Protein AF-A0AAN8XNT0-F1 (afdb_monomer)

Foldseek 3Di:
DDWDADPQQWIWDWDDDPDDDDPPDDDIDTDTADDDPDPDSKHWDDWDAEDPPRWIKTAIPQQWIWTAPDCDPVRNSGDDIDTDPPDGHPDDDHD

InterPro domains:
  IPR006624 Beta-propeller repeat TECPR [PF06462] (55-83)

Organism: Halocaridina rubra (NCBI:txid373956)

Radius of gyration: 14.1 Å; Cα contacts (8 Å, |Δi|>4): 173; chains: 1; bounding box: 31×31×39 Å

pLDDT: mean 89.93, std 7.4, range [64.0, 96.88]

Sequence (95 aa):
VVWGVDTRGGVYMRQGPLSPPSPESLPPAWIQVDPVPLKGNAVFTKVYVGMKIHMVWAVDSNRRVYVREAIFPEIPIGLSWVPVAGLSALQLSIR

Mean predicted aligned error: 4.41 Å

Structure (mmCIF, N/CA/C/O backbone):
data_AF-A0AAN8XNT0-F1
#
_entry.id   AF-A0AAN8XNT0-F1
#
loop_
_atom_site.group_PDB
_atom_site.id
_atom_site.type_symbol
_atom_site.label_atom_id
_atom_site.label_alt_id
_atom_site.label_comp_id
_atom_site.label_asym_id
_atom_site.label_entity_id
_atom_site.label_seq_id
_atom_site.pdbx_PDB_ins_code
_atom_site.Cartn_x
_atom_site.Cartn_y
_atom_site.Cartn_z
_atom_site.occupancy
_atom_site.B_iso_or_equiv
_atom_site.auth_seq_id
_atom_site.auth_comp_id
_atom_site.auth_asym_id
_atom_site.auth_atom_id
_atom_site.pdbx_PDB_model_num
ATOM 1 N N . VAL A 1 1 ? 5.426 0.279 -11.147 1.00 84.75 1 VAL A N 1
ATOM 2 C CA . VAL A 1 1 ? 5.581 -0.627 -9.980 1.00 84.75 1 VAL A CA 1
ATOM 3 C C . VAL A 1 1 ? 4.253 -1.305 -9.704 1.00 84.75 1 VAL A C 1
ATOM 5 O O . VAL A 1 1 ? 3.230 -0.742 -10.074 1.00 84.75 1 VAL A O 1
ATOM 8 N N . VAL A 1 2 ? 4.258 -2.494 -9.106 1.00 92.00 2 VAL A N 1
ATOM 9 C CA . VAL A 1 2 ? 3.027 -3.214 -8.748 1.00 92.00 2 VAL A CA 1
ATOM 10 C C . VAL A 1 2 ? 3.069 -3.520 -7.261 1.00 92.00 2 VAL A C 1
ATOM 12 O O . VAL A 1 2 ? 4.107 -3.929 -6.745 1.00 92.00 2 VAL A O 1
ATOM 15 N N . TRP A 1 3 ? 1.941 -3.295 -6.599 1.00 95.06 3 TRP A N 1
ATOM 16 C CA . TRP A 1 3 ? 1.748 -3.546 -5.179 1.00 95.06 3 TRP A CA 1
ATOM 17 C C . TRP A 1 3 ? 0.467 -4.345 -4.984 1.00 95.06 3 TRP A C 1
ATOM 19 O O . TRP A 1 3 ? -0.463 -4.232 -5.783 1.00 95.06 3 TRP A O 1
ATOM 29 N N . GLY A 1 4 ? 0.426 -5.145 -3.929 1.00 96.00 4 GLY A N 1
ATOM 30 C CA . GLY A 1 4 ? -0.724 -5.969 -3.584 1.00 96.00 4 GLY A CA 1
ATOM 31 C C . GLY A 1 4 ? -0.870 -6.101 -2.079 1.00 96.00 4 GLY A C 1
ATOM 32 O O . GLY A 1 4 ? 0.085 -5.888 -1.335 1.00 96.00 4 GLY A O 1
ATOM 33 N N . VAL A 1 5 ? -2.076 -6.442 -1.640 1.00 96.44 5 VAL A N 1
ATOM 34 C CA . VAL A 1 5 ? -2.375 -6.780 -0.249 1.00 96.44 5 VAL A CA 1
ATOM 35 C C . VAL A 1 5 ? -3.070 -8.138 -0.219 1.00 96.44 5 VAL A C 1
ATOM 37 O O . VAL A 1 5 ? -3.942 -8.393 -1.051 1.00 96.44 5 VAL A O 1
ATOM 40 N N . ASP A 1 6 ? -2.643 -9.025 0.678 1.00 96.25 6 ASP A N 1
ATOM 41 C CA . ASP A 1 6 ? -3.245 -10.349 0.850 1.00 96.25 6 ASP A CA 1
ATOM 42 C C . ASP A 1 6 ? -4.466 -10.310 1.791 1.00 96.25 6 ASP A C 1
ATOM 44 O O . ASP A 1 6 ? -4.815 -9.283 2.376 1.00 96.25 6 ASP A O 1
ATOM 48 N N . THR A 1 7 ? -5.128 -11.454 1.971 1.00 94.44 7 THR A N 1
ATOM 49 C CA . THR A 1 7 ? -6.324 -11.572 2.824 1.00 94.44 7 THR A CA 1
ATOM 50 C C . THR A 1 7 ? -6.044 -11.422 4.321 1.00 94.44 7 THR A C 1
ATOM 52 O O . THR A 1 7 ? -6.984 -11.319 5.105 1.00 94.44 7 THR A O 1
ATOM 55 N N . ARG A 1 8 ? -4.773 -11.428 4.738 1.00 93.88 8 ARG A N 1
ATOM 56 C CA . ARG A 1 8 ? -4.334 -11.209 6.124 1.00 93.88 8 ARG A CA 1
ATOM 57 C C . ARG A 1 8 ? -3.822 -9.781 6.343 1.00 93.88 8 ARG A C 1
ATOM 59 O O . ARG A 1 8 ? -3.405 -9.452 7.450 1.00 93.88 8 ARG A O 1
ATOM 66 N N . GLY A 1 9 ? -3.863 -8.935 5.313 1.00 94.75 9 GLY A N 1
ATOM 67 C CA . GLY A 1 9 ? -3.379 -7.558 5.339 1.00 94.75 9 GLY A CA 1
ATOM 68 C C . GLY A 1 9 ? -1.874 -7.400 5.162 1.00 94.75 9 GLY A C 1
ATOM 69 O O . GLY A 1 9 ? -1.358 -6.303 5.376 1.00 94.75 9 GLY A O 1
ATOM 70 N N . GLY A 1 10 ? -1.165 -8.459 4.767 1.00 95.81 10 GLY A N 1
ATOM 71 C CA . GLY A 1 10 ? 0.225 -8.368 4.341 1.00 95.81 10 GLY A CA 1
ATOM 72 C C . GLY A 1 10 ? 0.315 -7.581 3.038 1.00 95.81 10 GLY A C 1
ATOM 73 O O . GLY A 1 10 ? -0.384 -7.900 2.078 1.00 95.81 10 GLY A O 1
ATOM 74 N N . VAL A 1 11 ? 1.156 -6.545 3.000 1.00 96.88 11 VAL A N 1
ATOM 75 C CA . VAL A 1 11 ? 1.389 -5.742 1.791 1.00 96.88 1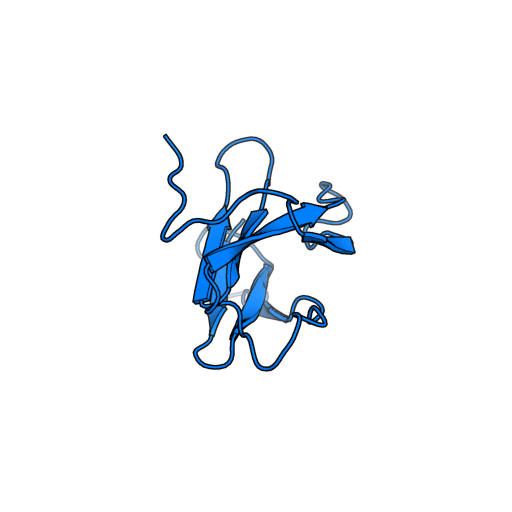1 VAL A CA 1
ATOM 76 C C . VAL A 1 11 ? 2.677 -6.197 1.120 1.00 96.88 11 VAL A C 1
ATOM 78 O O . VAL A 1 11 ? 3.672 -6.465 1.789 1.00 96.88 11 VAL A O 1
ATOM 81 N N . TYR A 1 12 ? 2.656 -6.274 -0.206 1.00 96.50 12 TYR A N 1
ATOM 82 C CA . TYR A 1 12 ? 3.754 -6.784 -1.014 1.00 96.50 12 TYR A CA 1
ATOM 83 C C . TYR A 1 12 ? 4.054 -5.849 -2.182 1.00 96.50 12 TYR A C 1
ATOM 85 O O . TYR A 1 12 ? 3.137 -5.331 -2.825 1.00 96.50 12 TYR A O 1
ATOM 93 N N . MET A 1 13 ? 5.337 -5.690 -2.500 1.00 95.12 13 MET A N 1
ATOM 94 C CA . MET A 1 13 ? 5.805 -5.038 -3.721 1.00 95.12 13 MET A CA 1
ATOM 95 C C . MET A 1 13 ? 6.314 -6.102 -4.693 1.00 95.12 13 MET A C 1
ATOM 97 O O . MET A 1 13 ? 7.141 -6.939 -4.333 1.00 95.12 13 MET A O 1
ATOM 101 N N . ARG A 1 14 ? 5.867 -6.057 -5.949 1.00 93.38 14 ARG A N 1
ATOM 102 C CA . ARG A 1 14 ? 6.427 -6.906 -7.006 1.00 93.38 14 ARG A CA 1
ATOM 103 C C . ARG A 1 14 ? 7.727 -6.297 -7.526 1.00 93.38 14 ARG A C 1
ATOM 105 O O . ARG A 1 14 ? 7.716 -5.202 -8.093 1.00 93.38 14 ARG A O 1
ATOM 112 N N . GLN A 1 15 ? 8.820 -7.034 -7.392 1.00 89.75 15 GLN A N 1
ATOM 113 C CA . GLN A 1 15 ? 10.123 -6.716 -7.960 1.00 89.75 15 GLN A CA 1
ATOM 114 C C . GLN A 1 15 ? 10.318 -7.419 -9.304 1.00 89.75 15 GLN A C 1
ATOM 116 O O . GLN A 1 15 ? 9.898 -8.561 -9.494 1.00 89.75 15 GLN A O 1
ATOM 121 N N . GLY A 1 16 ? 10.975 -6.725 -10.232 1.00 85.50 16 GLY A N 1
ATOM 122 C CA . GLY A 1 16 ? 11.266 -7.217 -11.575 1.00 85.50 16 GLY A CA 1
ATOM 123 C C . GLY A 1 16 ? 10.515 -6.453 -12.671 1.00 85.50 16 GLY A C 1
ATOM 124 O O . GLY A 1 16 ? 9.712 -5.558 -12.381 1.00 85.50 16 GLY A O 1
ATOM 125 N N . PRO A 1 17 ? 10.780 -6.787 -13.945 1.00 81.75 17 PRO A N 1
ATOM 126 C CA . PRO A 1 17 ? 10.221 -6.076 -15.088 1.00 81.75 17 PRO A CA 1
ATOM 127 C C . PRO A 1 17 ? 8.688 -6.158 -15.130 1.00 81.75 17 PRO A C 1
ATOM 129 O O . PRO A 1 17 ? 8.069 -7.130 -14.684 1.00 81.75 17 PRO A O 1
ATOM 132 N N . LEU A 1 18 ? 8.057 -5.099 -15.645 1.00 80.62 18 LEU A N 1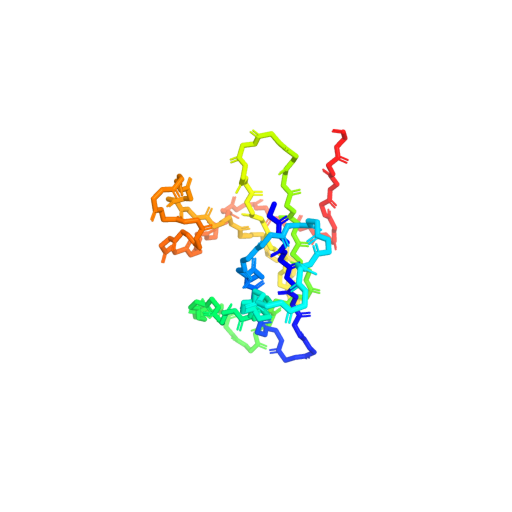
ATOM 133 C CA . LEU A 1 18 ? 6.611 -5.076 -15.909 1.00 80.62 18 LEU A CA 1
ATOM 134 C C . LEU A 1 18 ? 6.262 -5.792 -17.218 1.00 80.62 18 LEU A C 1
ATOM 136 O O . LEU A 1 18 ? 5.169 -6.337 -17.340 1.00 80.62 18 LEU A O 1
ATOM 140 N N . SER A 1 19 ? 7.199 -5.811 -18.163 1.00 80.69 19 SER A N 1
ATOM 141 C CA . SER A 1 19 ? 7.105 -6.601 -19.387 1.00 80.69 19 SER A CA 1
ATOM 142 C C . SER A 1 19 ? 7.293 -8.093 -19.091 1.00 80.69 19 SER A C 1
ATOM 144 O O . SER A 1 19 ? 7.936 -8.433 -18.090 1.00 80.69 19 SER A O 1
ATOM 146 N N . PRO A 1 20 ? 6.774 -8.985 -19.955 1.00 80.19 20 PRO A N 1
ATOM 147 C CA . PRO A 1 20 ? 7.044 -10.411 -19.851 1.00 80.19 20 PRO A CA 1
ATOM 148 C C . PRO A 1 20 ? 8.558 -10.671 -19.770 1.00 80.19 20 PRO A C 1
ATOM 150 O O . PRO A 1 20 ? 9.298 -10.138 -20.603 1.00 80.19 20 PRO A O 1
ATOM 153 N N . PRO A 1 21 ? 9.027 -11.432 -18.765 1.00 77.94 21 PRO A N 1
ATOM 154 C CA . PRO A 1 21 ? 10.430 -11.814 -18.678 1.00 77.94 21 PRO A CA 1
ATOM 155 C C . PRO A 1 21 ? 10.826 -12.636 -19.911 1.00 77.94 21 PRO A C 1
ATOM 157 O O . PRO A 1 21 ? 10.023 -13.420 -20.421 1.00 77.94 21 PRO A O 1
ATOM 160 N N . SER A 1 22 ? 12.066 -12.482 -20.384 1.00 82.50 22 SER A N 1
ATOM 161 C CA . SER A 1 22 ? 12.625 -13.460 -21.320 1.00 82.50 22 SER A CA 1
ATOM 162 C C . SER A 1 22 ? 12.736 -14.820 -20.613 1.00 82.50 22 SER A C 1
ATOM 164 O O . SER A 1 22 ? 12.872 -14.844 -19.384 1.00 82.50 22 SER A O 1
ATOM 166 N N . PRO A 1 23 ? 12.724 -15.948 -21.346 1.00 80.81 23 PRO A N 1
ATOM 167 C CA . PRO A 1 23 ? 12.814 -17.282 -20.744 1.00 80.81 23 PRO A CA 1
ATOM 168 C C . PRO A 1 23 ? 14.044 -17.493 -19.846 1.00 80.81 23 PRO A C 1
ATOM 170 O O . P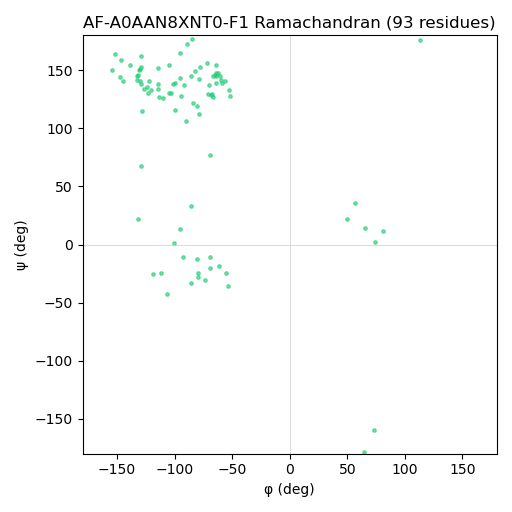RO A 1 23 ? 14.015 -18.329 -18.952 1.00 80.81 23 PRO A O 1
ATOM 173 N N . GLU A 1 24 ? 15.112 -16.727 -20.078 1.00 83.88 24 GLU A N 1
ATOM 174 C CA . GLU A 1 24 ? 16.384 -16.811 -19.351 1.00 83.88 24 GLU A CA 1
ATOM 175 C C . GLU A 1 24 ? 16.470 -15.852 -18.153 1.00 83.88 24 GLU A C 1
ATOM 177 O O . GLU A 1 24 ? 17.401 -15.931 -17.353 1.00 83.88 24 GLU A O 1
ATOM 182 N N . SER A 1 25 ? 15.526 -14.917 -18.026 1.00 82.56 25 SER A N 1
ATOM 183 C CA . SER A 1 25 ? 15.535 -13.948 -16.932 1.00 82.56 25 SER A CA 1
ATOM 184 C C . SER A 1 25 ? 14.927 -14.526 -15.656 1.00 82.56 25 SER A C 1
ATOM 186 O O . SER A 1 25 ? 14.020 -15.359 -15.689 1.00 82.56 25 SER A O 1
ATOM 188 N N . LEU A 1 26 ? 15.421 -14.058 -14.507 1.00 81.44 26 LEU A N 1
ATOM 189 C CA . LEU A 1 26 ? 14.855 -14.436 -13.217 1.00 81.44 26 LEU A CA 1
ATOM 190 C C . LEU A 1 26 ? 13.373 -14.037 -13.145 1.00 81.44 26 LEU A C 1
ATOM 192 O O . LEU A 1 26 ? 13.009 -12.934 -13.574 1.00 81.44 26 LEU A O 1
ATOM 196 N N . PRO A 1 27 ? 12.510 -14.901 -12.581 1.00 81.31 27 PRO A N 1
ATOM 197 C CA . PRO A 1 27 ? 11.102 -14.586 -12.455 1.00 81.31 27 PRO A CA 1
ATOM 198 C C . PRO A 1 27 ? 10.904 -13.384 -11.517 1.00 81.31 27 PRO A C 1
ATOM 200 O O . PRO A 1 27 ? 11.648 -13.217 -10.546 1.00 81.31 27 PRO A O 1
ATOM 203 N N . PRO A 1 28 ? 9.879 -12.553 -11.762 1.00 87.94 28 PRO A N 1
ATOM 204 C CA . PRO A 1 28 ? 9.477 -11.512 -10.827 1.00 87.94 28 PRO A CA 1
ATOM 205 C C . PRO A 1 28 ? 9.149 -12.099 -9.450 1.00 87.94 28 PRO A C 1
ATOM 207 O O . PRO A 1 28 ? 8.500 -13.141 -9.356 1.00 87.94 28 PRO A O 1
ATOM 210 N N . ALA A 1 29 ? 9.534 -11.395 -8.389 1.00 90.75 29 ALA A N 1
ATOM 211 C CA . ALA A 1 29 ? 9.291 -11.808 -7.009 1.00 90.75 29 ALA A CA 1
ATOM 212 C C . ALA A 1 29 ? 8.336 -10.841 -6.302 1.00 90.75 29 ALA A C 1
ATOM 214 O O . ALA A 1 29 ? 8.285 -9.654 -6.625 1.00 90.75 29 ALA A O 1
ATOM 215 N N . TRP A 1 30 ? 7.596 -11.338 -5.313 1.00 94.25 30 TRP A N 1
ATOM 216 C CA . TRP A 1 30 ? 6.833 -10.505 -4.386 1.00 94.25 30 TRP A CA 1
ATOM 217 C C . TRP A 1 30 ? 7.616 -10.369 -3.086 1.00 94.25 30 TRP A C 1
ATOM 219 O O . TRP A 1 30 ? 7.843 -11.358 -2.394 1.00 94.25 30 TRP A O 1
ATOM 229 N N . ILE A 1 31 ? 8.029 -9.146 -2.762 1.00 94.25 31 ILE A N 1
ATOM 230 C CA . ILE A 1 31 ? 8.708 -8.838 -1.505 1.00 94.25 31 ILE A CA 1
ATOM 231 C C . ILE A 1 31 ? 7.668 -8.360 -0.505 1.00 94.25 31 ILE A C 1
ATOM 233 O O . ILE A 1 31 ? 6.900 -7.441 -0.801 1.00 94.25 31 ILE A O 1
ATOM 237 N N . GLN A 1 32 ? 7.652 -8.973 0.675 1.00 95.00 32 GLN A N 1
ATOM 238 C CA . GLN A 1 32 ? 6.822 -8.510 1.777 1.00 95.00 32 GLN A CA 1
ATOM 239 C C . GLN A 1 32 ? 7.337 -7.165 2.286 1.00 95.00 32 GLN A C 1
ATOM 241 O O . GLN A 1 32 ? 8.519 -7.005 2.575 1.00 95.00 32 GLN A O 1
ATOM 246 N N . VAL A 1 33 ? 6.431 -6.203 2.381 1.00 95.62 33 VAL A N 1
ATOM 247 C CA . VAL A 1 33 ? 6.696 -4.875 2.926 1.00 95.62 33 VAL A CA 1
ATOM 248 C C . VAL A 1 33 ? 6.532 -4.948 4.435 1.00 95.62 33 VAL A C 1
ATOM 250 O O . VAL A 1 33 ? 5.659 -5.670 4.929 1.00 95.62 33 VAL A O 1
ATOM 253 N N . ASP A 1 34 ? 7.350 -4.189 5.160 1.00 87.19 34 ASP A N 1
ATOM 254 C CA . ASP A 1 34 ? 7.343 -4.214 6.619 1.00 87.19 34 ASP A CA 1
ATOM 255 C C . ASP A 1 34 ? 5.931 -3.995 7.179 1.00 87.19 34 ASP A C 1
ATOM 257 O O . ASP A 1 34 ? 5.219 -3.074 6.739 1.00 87.19 34 ASP A O 1
ATOM 261 N N . PRO A 1 35 ? 5.507 -4.832 8.142 1.00 78.19 35 PRO A N 1
ATOM 262 C CA . PRO A 1 35 ? 4.210 -4.685 8.768 1.00 78.19 35 PRO A CA 1
ATOM 263 C C . PRO A 1 35 ? 4.165 -3.394 9.582 1.00 78.19 35 PRO A C 1
ATOM 265 O O . PRO A 1 35 ? 5.132 -2.990 10.226 1.00 78.19 35 PRO A O 1
ATOM 268 N N . VAL A 1 36 ? 2.998 -2.762 9.591 1.00 76.44 36 VAL A N 1
ATOM 269 C CA . VAL A 1 36 ? 2.726 -1.622 10.468 1.00 76.44 36 VAL A CA 1
ATOM 270 C C . VAL A 1 36 ? 2.118 -2.151 11.751 1.00 76.44 36 VAL A C 1
ATOM 272 O O . VAL A 1 36 ? 1.197 -2.969 11.674 1.00 76.44 36 VAL A O 1
ATOM 275 N N . PRO A 1 37 ? 2.520 -1.643 12.924 1.00 72.75 37 PRO A N 1
ATOM 276 C CA . PRO A 1 37 ? 1.721 -1.791 14.128 1.00 72.75 37 PRO A CA 1
ATOM 277 C C . PRO A 1 37 ? 0.454 -0.931 13.985 1.00 72.75 37 PRO A C 1
ATOM 279 O O . PRO A 1 37 ? 0.359 0.188 14.493 1.00 72.75 37 PRO A O 1
ATOM 282 N N . LEU A 1 38 ? -0.520 -1.419 13.212 1.00 83.81 38 LEU A N 1
ATOM 283 C CA . LEU A 1 38 ? -1.834 -0.796 13.090 1.00 83.81 38 LEU A CA 1
ATOM 284 C C . LEU A 1 38 ? -2.478 -0.752 14.484 1.00 83.81 38 LEU A C 1
ATOM 286 O O . LEU A 1 38 ? -2.326 -1.685 15.267 1.00 83.81 38 LEU A O 1
ATOM 290 N N . LYS A 1 39 ? -3.192 0.330 14.842 1.00 82.69 39 LYS A N 1
ATOM 291 C CA . LYS A 1 39 ? -3.771 0.390 16.199 1.00 82.69 39 LYS A CA 1
ATOM 292 C C . LYS A 1 39 ? -4.931 -0.603 16.318 1.00 82.69 39 LYS A C 1
ATOM 294 O O . LYS A 1 39 ? -5.863 -0.530 15.510 1.00 82.69 39 LYS A O 1
ATOM 299 N N . GLY A 1 40 ? -4.916 -1.435 17.357 1.00 86.31 40 GLY A N 1
ATOM 300 C CA . GLY A 1 40 ? -5.884 -2.520 17.556 1.00 86.31 40 GLY A CA 1
ATOM 301 C C . GLY A 1 40 ? -5.646 -3.693 16.598 1.00 86.31 40 GLY A C 1
ATOM 302 O O . GLY A 1 40 ? -4.578 -3.806 16.012 1.00 86.31 40 GLY A O 1
ATOM 303 N N . ASN A 1 41 ? -6.659 -4.535 16.385 1.00 88.75 41 ASN A N 1
ATOM 304 C CA . ASN A 1 41 ? -6.564 -5.718 15.510 1.00 88.75 41 ASN A CA 1
ATOM 305 C C . ASN A 1 41 ? -6.835 -5.393 14.029 1.00 88.75 41 ASN A C 1
ATOM 307 O O . ASN A 1 41 ? -7.456 -6.180 13.316 1.00 88.75 41 ASN A O 1
ATOM 311 N N . ALA A 1 42 ? -6.461 -4.195 13.578 1.00 94.00 42 ALA A N 1
ATOM 312 C CA . ALA A 1 42 ? -6.724 -3.778 12.207 1.00 94.00 42 ALA A CA 1
ATOM 313 C C . ALA A 1 42 ? -5.738 -4.414 11.229 1.00 94.00 42 ALA A C 1
ATOM 315 O O . ALA A 1 42 ? -4.590 -4.678 11.577 1.00 94.00 42 ALA A O 1
ATOM 316 N N . VAL A 1 43 ? -6.185 -4.585 9.988 1.00 95.12 43 VAL A N 1
ATOM 317 C CA . VAL A 1 43 ? -5.373 -5.090 8.876 1.00 95.12 43 VAL A CA 1
ATOM 318 C C . VAL A 1 43 ? -5.529 -4.182 7.668 1.00 95.12 43 VAL A C 1
ATOM 320 O O . VAL A 1 43 ? -6.585 -3.568 7.488 1.00 95.12 43 VAL A O 1
ATOM 323 N N . PHE A 1 44 ? -4.504 -4.086 6.822 1.00 96.19 44 PHE A N 1
ATOM 324 C CA . PHE A 1 44 ? -4.675 -3.425 5.534 1.00 96.19 44 PHE A CA 1
ATOM 325 C C . PHE A 1 44 ? -5.665 -4.194 4.666 1.00 96.19 44 PHE A C 1
ATOM 327 O O . PHE A 1 44 ? -5.661 -5.418 4.629 1.00 96.19 44 PHE A O 1
ATOM 334 N N . THR A 1 45 ? -6.531 -3.460 3.973 1.00 96.50 45 THR A N 1
ATOM 335 C CA . THR A 1 45 ? -7.565 -4.049 3.108 1.00 96.50 45 THR A CA 1
ATOM 336 C C . THR A 1 45 ? -7.406 -3.633 1.656 1.00 96.50 45 THR A C 1
ATOM 338 O O . THR A 1 45 ? -7.852 -4.342 0.759 1.00 96.50 45 THR A O 1
ATOM 341 N N . LYS A 1 46 ? -6.786 -2.474 1.407 1.00 96.31 46 LYS A N 1
ATOM 342 C CA . LYS A 1 46 ? -6.591 -1.920 0.066 1.00 96.31 46 LYS A CA 1
ATOM 343 C C . LYS A 1 46 ? -5.255 -1.189 -0.006 1.00 96.31 46 LYS A C 1
ATOM 345 O O . LYS A 1 46 ? -4.912 -0.464 0.928 1.00 96.31 46 LYS A O 1
ATOM 350 N N . VAL A 1 47 ? -4.556 -1.335 -1.130 1.00 96.19 47 VAL A N 1
ATOM 351 C CA . VAL A 1 47 ? -3.347 -0.576 -1.483 1.00 96.19 47 VAL A CA 1
ATOM 352 C C . VAL A 1 47 ? -3.569 0.144 -2.815 1.00 96.19 47 VAL A C 1
ATOM 354 O O . VAL A 1 47 ? -4.205 -0.396 -3.718 1.00 96.19 47 VAL A O 1
ATOM 357 N N . TYR A 1 48 ? -3.072 1.372 -2.929 1.00 95.38 48 TYR A N 1
ATOM 358 C CA . TYR A 1 48 ? -3.226 2.248 -4.089 1.00 95.38 48 TYR A CA 1
ATOM 359 C C . TYR A 1 48 ? -1.861 2.769 -4.510 1.00 95.38 48 TYR A C 1
ATOM 361 O O . TYR A 1 48 ? -1.059 3.152 -3.660 1.00 95.38 48 TYR A O 1
ATOM 369 N N . VAL A 1 49 ? -1.607 2.807 -5.816 1.00 92.75 49 VAL A N 1
ATOM 370 C CA . VAL A 1 49 ? -0.301 3.171 -6.376 1.00 92.75 49 VAL A CA 1
ATOM 371 C C . VAL A 1 49 ? -0.476 4.268 -7.415 1.00 92.75 49 VAL A C 1
ATOM 373 O O . VAL A 1 49 ? -1.074 4.035 -8.462 1.00 92.75 49 VAL A O 1
ATOM 376 N N . GLY A 1 50 ? 0.060 5.454 -7.139 1.00 88.19 50 GLY A N 1
ATOM 377 C CA . GLY A 1 50 ? 0.044 6.597 -8.047 1.00 88.19 50 GLY A CA 1
ATOM 378 C C . GLY A 1 50 ? 0.850 6.355 -9.326 1.00 88.19 50 GLY A C 1
ATOM 379 O O . GLY A 1 50 ? 1.898 5.711 -9.308 1.00 88.19 50 GLY A O 1
ATOM 380 N N . MET A 1 51 ? 0.391 6.927 -10.443 1.00 78.19 51 MET A N 1
ATOM 381 C CA . MET A 1 51 ? 0.964 6.668 -11.772 1.00 78.19 51 MET A CA 1
ATOM 382 C C . MET A 1 51 ? 2.328 7.332 -12.023 1.00 78.19 51 MET A C 1
ATOM 384 O O . MET A 1 51 ? 3.116 6.801 -12.798 1.00 78.19 51 MET A O 1
ATOM 388 N N . LYS A 1 52 ? 2.605 8.497 -11.415 1.00 70.69 52 LYS A N 1
ATOM 389 C CA . LYS A 1 52 ? 3.733 9.367 -11.823 1.00 70.69 52 LYS A CA 1
ATOM 390 C C . LYS A 1 52 ? 4.888 9.483 -10.829 1.00 70.69 52 LYS A C 1
ATOM 392 O O . LYS A 1 52 ? 5.992 9.802 -11.240 1.00 70.69 52 LYS A O 1
ATOM 397 N N . ILE A 1 53 ? 4.639 9.261 -9.542 1.00 68.19 53 ILE A N 1
ATOM 398 C CA . ILE A 1 53 ? 5.592 9.598 -8.465 1.00 68.19 53 ILE A CA 1
ATOM 399 C C . ILE A 1 53 ? 5.802 8.450 -7.481 1.00 68.19 53 ILE A C 1
ATOM 401 O O . ILE A 1 53 ? 6.171 8.674 -6.338 1.00 68.19 53 ILE A O 1
ATOM 405 N N . HIS A 1 54 ? 5.507 7.218 -7.910 1.00 78.12 54 HIS A N 1
ATOM 406 C CA . HIS A 1 54 ? 5.629 6.008 -7.088 1.00 78.12 54 HIS A CA 1
ATOM 407 C C . HIS A 1 54 ? 4.968 6.109 -5.701 1.00 78.12 54 HIS A C 1
ATOM 409 O O . HIS A 1 54 ? 5.311 5.352 -4.803 1.00 78.12 54 HIS A O 1
ATOM 415 N N . MET A 1 55 ? 4.002 7.017 -5.519 1.00 89.62 55 MET A N 1
ATOM 416 C CA . MET A 1 55 ? 3.296 7.173 -4.253 1.00 89.62 55 MET A CA 1
ATOM 417 C C . MET A 1 55 ? 2.445 5.946 -3.983 1.00 89.62 55 MET A C 1
ATOM 419 O O . MET A 1 55 ? 1.634 5.555 -4.824 1.00 89.62 55 MET A O 1
ATOM 423 N N . VAL A 1 56 ? 2.585 5.391 -2.786 1.00 95.19 56 VAL A N 1
ATOM 424 C CA . VAL A 1 56 ? 1.806 4.238 -2.348 1.00 95.19 56 VAL A CA 1
ATOM 425 C C . VAL A 1 56 ? 1.018 4.611 -1.108 1.00 95.19 56 VAL A C 1
ATOM 427 O O . VAL A 1 56 ? 1.539 5.207 -0.168 1.00 95.19 56 VAL A O 1
ATOM 430 N N . TRP A 1 57 ? -0.256 4.251 -1.128 1.00 95.62 57 TRP A N 1
ATOM 431 C CA . TRP A 1 57 ? -1.213 4.528 -0.072 1.00 95.62 57 TRP A CA 1
ATOM 432 C C . TRP A 1 57 ? -1.935 3.252 0.315 1.00 95.62 57 TRP A C 1
ATOM 434 O O . TRP A 1 57 ? -2.117 2.364 -0.515 1.00 95.62 57 TRP A O 1
ATOM 444 N N . ALA A 1 58 ? -2.396 3.172 1.555 1.00 96.25 58 ALA A N 1
ATOM 445 C CA . ALA A 1 58 ? -3.172 2.043 2.033 1.00 96.25 58 ALA A CA 1
ATOM 446 C C . ALA A 1 58 ? -4.332 2.490 2.921 1.00 96.25 58 ALA A C 1
ATOM 448 O O . ALA A 1 58 ? -4.299 3.553 3.545 1.00 96.25 58 ALA A O 1
ATOM 449 N N . VAL A 1 59 ? -5.366 1.655 2.960 1.00 96.81 59 VAL A N 1
ATOM 450 C CA . VAL A 1 59 ? -6.518 1.802 3.852 1.00 96.81 59 VAL A CA 1
ATOM 451 C C . VAL A 1 59 ? -6.649 0.533 4.683 1.00 96.81 59 VAL A C 1
ATOM 453 O O . VAL A 1 59 ? -6.626 -0.576 4.138 1.00 96.81 59 VAL A O 1
ATOM 456 N N . ASP A 1 60 ? -6.780 0.687 5.998 1.00 96.38 60 ASP A N 1
ATOM 457 C CA . ASP A 1 60 ? -7.015 -0.434 6.908 1.00 96.38 60 ASP A CA 1
ATOM 458 C C . ASP A 1 60 ? -8.508 -0.740 7.117 1.00 96.38 60 ASP A C 1
ATOM 460 O O . ASP A 1 60 ? -9.39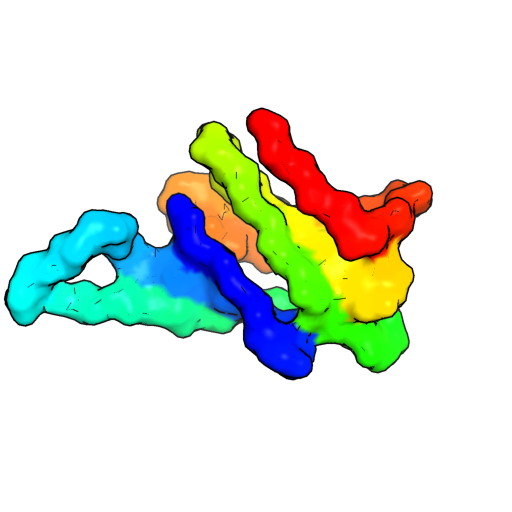5 -0.014 6.665 1.00 96.38 60 ASP A O 1
ATOM 464 N N . SER A 1 61 ? -8.801 -1.840 7.808 1.00 95.88 61 SER A N 1
ATOM 465 C CA . SER A 1 61 ? -10.164 -2.282 8.131 1.00 95.88 61 SER A CA 1
ATOM 466 C C . SER A 1 61 ? -10.951 -1.285 8.994 1.00 95.88 61 SER A C 1
ATOM 468 O O . SER A 1 61 ? -12.180 -1.322 9.010 1.00 95.88 61 SER A O 1
ATOM 470 N N . ASN A 1 62 ? -10.261 -0.361 9.667 1.00 95.50 62 ASN A N 1
ATOM 471 C CA . ASN A 1 62 ? -10.840 0.725 10.456 1.00 95.50 62 ASN A CA 1
ATOM 472 C C . ASN A 1 62 ? -10.939 2.036 9.660 1.00 95.50 62 ASN A C 1
ATOM 474 O O . ASN A 1 62 ? -11.186 3.090 10.247 1.00 95.50 62 ASN A O 1
ATOM 478 N N . ARG A 1 63 ? -10.775 1.980 8.329 1.00 96.44 63 ARG A N 1
ATOM 479 C CA . ARG A 1 63 ? -10.861 3.120 7.401 1.00 96.44 63 ARG A CA 1
ATOM 480 C C . ARG A 1 63 ? -9.769 4.165 7.604 1.00 96.44 63 ARG A C 1
ATOM 482 O O . ARG A 1 63 ? -9.894 5.272 7.085 1.00 96.44 63 ARG A O 1
ATOM 489 N N . ARG A 1 64 ? -8.706 3.855 8.345 1.00 96.25 64 ARG A N 1
ATOM 490 C CA . ARG A 1 64 ? -7.574 4.769 8.525 1.00 96.25 64 ARG A CA 1
ATOM 491 C C . ARG A 1 64 ? -6.689 4.722 7.292 1.00 96.25 64 ARG A C 1
ATOM 493 O O . ARG A 1 64 ? -6.492 3.662 6.694 1.00 96.25 64 ARG A O 1
ATOM 500 N N . VAL A 1 65 ? -6.170 5.886 6.927 1.00 96.38 65 VAL A N 1
ATOM 501 C CA . VAL A 1 65 ? -5.353 6.076 5.729 1.00 96.38 65 VAL A CA 1
ATOM 502 C C . VAL A 1 65 ? -3.883 6.138 6.113 1.00 96.38 65 VAL A C 1
ATOM 504 O O . VAL A 1 65 ? -3.515 6.782 7.096 1.00 96.38 65 VAL A O 1
ATOM 507 N N . TYR A 1 66 ? -3.051 5.479 5.316 1.00 96.12 66 TYR A N 1
ATOM 508 C CA . TYR A 1 66 ? -1.608 5.421 5.495 1.00 96.12 66 TYR A CA 1
ATOM 509 C C . TYR A 1 66 ? -0.910 5.732 4.176 1.00 96.12 66 TYR A C 1
ATOM 511 O O . TYR A 1 66 ? -1.398 5.354 3.108 1.00 96.12 66 TYR A O 1
ATOM 519 N N . VAL A 1 67 ? 0.243 6.386 4.257 1.00 95.00 67 VAL A N 1
ATOM 520 C CA . VAL A 1 67 ? 1.141 6.630 3.124 1.00 95.00 67 VAL A CA 1
ATOM 521 C C . VAL A 1 67 ? 2.446 5.872 3.347 1.00 95.00 67 VAL A C 1
ATOM 523 O O . VAL A 1 67 ? 2.943 5.826 4.471 1.00 95.00 67 VAL A O 1
ATOM 526 N N . ARG A 1 68 ? 2.994 5.249 2.301 1.00 95.62 68 ARG A N 1
ATOM 527 C CA . ARG A 1 68 ? 4.350 4.687 2.338 1.00 95.62 68 ARG A CA 1
ATOM 528 C C . ARG A 1 68 ? 5.338 5.810 2.031 1.00 95.62 68 ARG A C 1
ATOM 530 O O . ARG A 1 68 ? 5.246 6.437 0.976 1.00 95.62 68 ARG A O 1
ATOM 537 N N . GLU A 1 69 ? 6.262 6.069 2.944 1.00 93.50 69 GLU A N 1
ATOM 538 C CA . GLU A 1 69 ? 7.250 7.138 2.804 1.00 93.50 69 GLU A CA 1
ATOM 539 C C . GLU A 1 69 ? 8.584 6.649 2.229 1.00 93.50 69 GLU A C 1
ATOM 541 O O . GLU A 1 69 ? 8.886 5.451 2.216 1.00 93.50 69 GLU A O 1
ATOM 546 N N . ALA A 1 70 ? 9.393 7.617 1.787 1.00 93.19 70 ALA A N 1
ATOM 547 C CA . ALA A 1 70 ? 10.758 7.414 1.304 1.00 93.19 70 ALA A CA 1
ATOM 548 C C . ALA A 1 70 ? 10.878 6.417 0.135 1.00 93.19 70 ALA A C 1
ATOM 550 O O . ALA A 1 70 ? 11.845 5.663 0.048 1.00 93.19 70 ALA A O 1
ATOM 551 N N . ILE A 1 71 ? 9.890 6.410 -0.768 1.00 92.06 71 ILE A N 1
ATOM 552 C CA . ILE A 1 71 ? 9.976 5.663 -2.026 1.00 92.06 71 ILE A CA 1
ATOM 553 C C . ILE A 1 71 ? 10.835 6.459 -3.010 1.00 92.06 71 ILE A C 1
ATOM 555 O O . ILE A 1 71 ? 10.423 7.512 -3.497 1.00 92.06 71 ILE A O 1
ATOM 559 N N . PHE A 1 72 ? 12.009 5.917 -3.323 1.00 88.88 72 PHE A N 1
ATOM 560 C CA . PHE A 1 72 ? 12.978 6.485 -4.263 1.00 88.88 72 PHE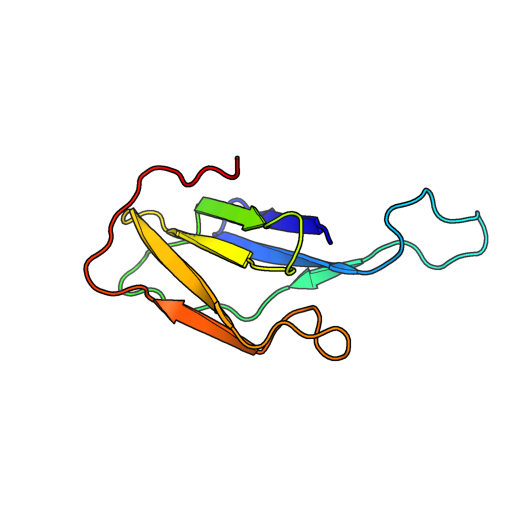 A CA 1
ATOM 561 C C . PHE A 1 72 ? 13.406 5.425 -5.288 1.00 88.88 72 PHE A C 1
ATOM 563 O O . PHE A 1 72 ? 13.197 4.236 -5.034 1.00 88.88 72 PHE A O 1
ATOM 570 N N . PRO A 1 73 ? 14.000 5.794 -6.437 1.00 86.69 73 PRO A N 1
ATOM 571 C CA . PRO A 1 73 ? 14.494 4.817 -7.411 1.00 86.69 73 PRO A CA 1
ATOM 572 C C . PRO A 1 73 ? 15.444 3.770 -6.808 1.00 86.69 73 PRO A C 1
ATOM 574 O O . PRO A 1 73 ? 15.379 2.598 -7.172 1.00 86.69 73 PRO A O 1
ATOM 577 N N . GLU A 1 74 ? 16.274 4.175 -5.846 1.00 89.12 74 GLU A N 1
ATOM 578 C CA . GLU A 1 74 ? 17.236 3.323 -5.140 1.00 89.12 74 GLU A CA 1
ATOM 579 C C . GLU A 1 74 ? 16.573 2.492 -4.030 1.00 89.12 74 GLU A C 1
ATOM 581 O O . GLU A 1 74 ? 17.069 1.428 -3.662 1.00 89.12 74 GLU A O 1
ATOM 586 N N . ILE A 1 75 ? 15.435 2.964 -3.507 1.00 90.69 75 ILE A N 1
ATOM 587 C CA . ILE A 1 75 ? 14.663 2.332 -2.427 1.00 90.69 75 ILE A CA 1
ATOM 588 C C . ILE A 1 75 ? 13.189 2.223 -2.863 1.00 90.69 75 ILE A C 1
ATOM 590 O O . ILE A 1 75 ? 12.310 2.894 -2.312 1.00 90.69 75 ILE A O 1
ATOM 594 N N . PRO A 1 76 ? 12.873 1.385 -3.870 1.00 90.00 76 PRO A N 1
ATOM 595 C CA . PRO A 1 76 ? 11.545 1.363 -4.488 1.00 90.00 76 PRO A CA 1
ATOM 596 C C . PRO A 1 76 ? 10.452 0.805 -3.565 1.00 90.00 76 PRO A C 1
ATOM 598 O O . PRO A 1 76 ? 9.270 1.073 -3.777 1.00 90.00 76 PRO A O 1
ATOM 601 N N . ILE A 1 77 ? 10.840 0.047 -2.535 1.00 93.00 77 ILE A N 1
ATOM 602 C CA . ILE A 1 77 ? 9.942 -0.485 -1.500 1.00 93.00 77 ILE A CA 1
ATOM 603 C C . ILE A 1 77 ? 9.610 0.557 -0.410 1.00 93.00 77 ILE A C 1
ATOM 605 O O . ILE A 1 77 ? 8.682 0.371 0.381 1.00 93.00 77 ILE A O 1
ATOM 609 N N . GLY A 1 78 ? 10.336 1.679 -0.371 1.00 93.69 78 GLY A N 1
ATOM 610 C CA . GLY A 1 78 ? 10.228 2.692 0.679 1.00 93.69 78 GLY A CA 1
ATOM 611 C C . GLY A 1 78 ? 10.649 2.189 2.060 1.00 93.69 78 GLY A C 1
ATOM 612 O O . GLY A 1 78 ? 11.018 1.027 2.227 1.00 93.69 78 GLY A O 1
ATOM 613 N N . LEU A 1 79 ? 10.555 3.052 3.071 1.00 92.50 79 LEU A N 1
ATOM 614 C CA . LEU A 1 79 ? 11.074 2.750 4.413 1.00 92.50 79 LEU A CA 1
ATOM 615 C C . LEU A 1 79 ? 9.986 2.453 5.442 1.00 92.50 79 LEU A C 1
ATOM 617 O O . LEU A 1 79 ? 10.129 1.527 6.235 1.00 92.50 79 LEU A O 1
ATOM 621 N N . SER A 1 80 ? 8.893 3.214 5.447 1.00 93.50 80 SER A N 1
ATOM 622 C CA . SER A 1 80 ? 7.899 3.092 6.513 1.00 93.50 80 SER A CA 1
ATOM 623 C C . SER A 1 80 ? 6.494 3.462 6.044 1.00 93.50 80 SER A C 1
ATOM 625 O O . SER A 1 80 ? 6.305 4.058 4.983 1.00 93.50 80 SER A O 1
ATOM 627 N N . TRP A 1 81 ? 5.492 3.067 6.826 1.00 95.31 81 TRP A N 1
ATOM 628 C CA . TRP A 1 81 ? 4.121 3.531 6.657 1.00 95.31 81 TRP A CA 1
ATOM 629 C C . TRP A 1 81 ? 3.792 4.577 7.713 1.00 95.31 81 TRP A C 1
ATOM 631 O O . TRP A 1 81 ? 3.928 4.323 8.911 1.00 95.31 81 TRP A O 1
ATOM 641 N N . VAL A 1 82 ? 3.251 5.706 7.273 1.00 94.50 82 VAL A N 1
ATOM 642 C CA . VAL A 1 82 ? 2.889 6.828 8.136 1.00 94.50 82 VAL A CA 1
ATOM 643 C C . VAL A 1 82 ? 1.368 7.001 8.142 1.00 94.50 82 VAL A C 1
ATOM 645 O O . VAL A 1 82 ? 0.765 7.087 7.067 1.00 94.50 82 VAL A O 1
ATOM 648 N N . PRO A 1 83 ? 0.711 7.042 9.319 1.00 94.75 83 PRO A N 1
ATOM 649 C CA . PRO A 1 83 ? -0.719 7.309 9.399 1.00 94.75 83 PRO A CA 1
ATOM 650 C C . PRO A 1 83 ? -1.023 8.764 9.032 1.00 94.75 83 PRO A C 1
ATOM 652 O O . PRO A 1 83 ? -0.375 9.690 9.517 1.00 94.75 83 PRO A O 1
ATOM 655 N N . VAL A 1 84 ? -2.071 8.976 8.241 1.00 95.31 84 VAL A N 1
ATOM 656 C CA . VAL A 1 84 ? -2.569 10.317 7.924 1.00 95.31 84 VAL A CA 1
ATOM 657 C C . VAL A 1 84 ? -3.607 10.724 8.961 1.00 95.31 84 VAL A C 1
ATOM 659 O O . VAL A 1 84 ? -4.723 10.202 9.001 1.00 95.31 84 VAL A O 1
ATOM 662 N N . ALA A 1 85 ? -3.215 11.640 9.846 1.00 92.44 8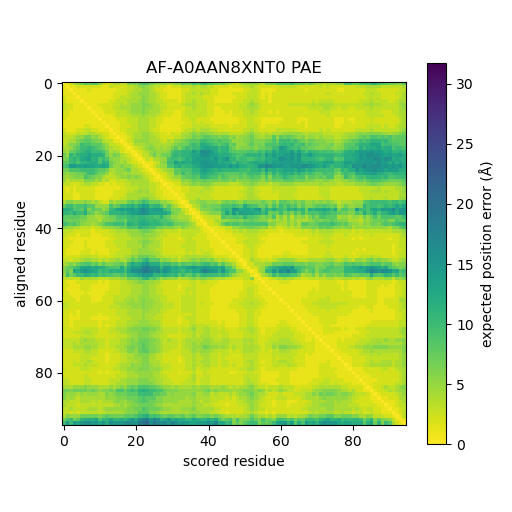5 ALA A N 1
ATOM 663 C CA . ALA A 1 85 ? -4.060 12.106 10.937 1.00 92.44 85 ALA A CA 1
ATOM 664 C C . ALA A 1 85 ? -5.311 12.842 10.425 1.00 92.44 85 ALA A C 1
ATOM 666 O O . ALA A 1 85 ? -5.268 13.555 9.427 1.00 92.44 85 ALA A O 1
ATOM 667 N N . GLY A 1 86 ? -6.430 12.673 11.135 1.00 92.31 86 GLY A N 1
ATOM 668 C CA . GLY A 1 86 ? -7.687 13.370 10.839 1.00 92.31 86 GLY A CA 1
ATOM 669 C C . GLY A 1 86 ? -8.442 12.871 9.601 1.00 92.31 86 GLY A C 1
ATOM 670 O O . GLY A 1 86 ? -9.500 13.412 9.295 1.00 92.31 86 GLY A O 1
ATOM 671 N N . LEU A 1 87 ? -7.945 11.839 8.910 1.00 93.88 87 LEU A N 1
ATOM 672 C CA . LEU A 1 87 ? -8.563 11.302 7.700 1.00 93.88 87 LEU A CA 1
ATOM 673 C C . LEU A 1 87 ? -9.081 9.876 7.914 1.00 93.88 87 LEU A C 1
ATOM 675 O O . LEU A 1 87 ? -8.373 9.002 8.417 1.00 93.88 87 LEU A O 1
ATOM 679 N N . SER A 1 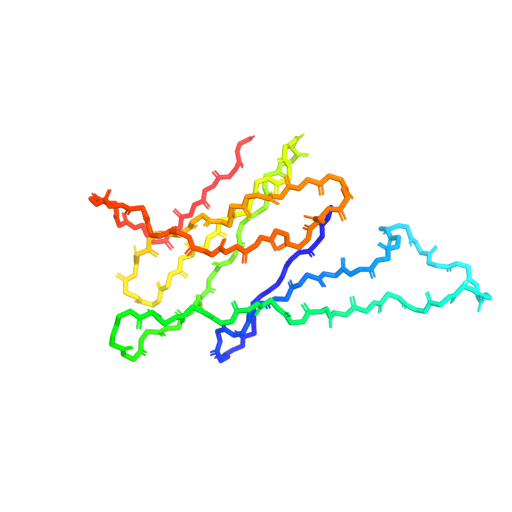88 ? -10.308 9.630 7.456 1.00 95.31 88 SER A N 1
ATOM 680 C CA . SER A 1 88 ? -10.846 8.282 7.277 1.00 95.31 88 SER A CA 1
ATOM 681 C C . SER A 1 88 ? -11.444 8.138 5.881 1.00 95.31 88 SER A C 1
ATOM 683 O O . SER A 1 88 ? -12.045 9.077 5.361 1.00 95.31 88 SER A O 1
ATOM 685 N N . ALA A 1 89 ? -11.253 6.980 5.252 1.00 96.06 89 ALA A N 1
ATOM 686 C CA . ALA A 1 89 ? -11.707 6.732 3.891 1.00 96.06 89 ALA A CA 1
ATOM 687 C C . ALA A 1 89 ? -12.111 5.270 3.688 1.00 96.06 89 ALA A C 1
ATOM 689 O O . ALA A 1 89 ? -11.500 4.347 4.219 1.00 96.06 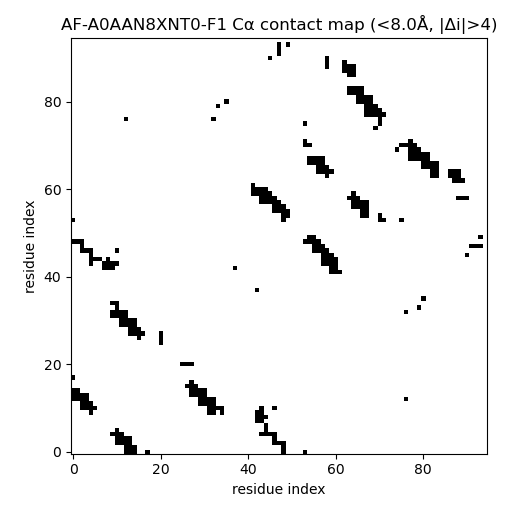89 ALA A O 1
ATOM 690 N N . LEU A 1 90 ? -13.144 5.057 2.874 1.00 95.12 90 LEU A N 1
ATOM 691 C CA . LEU A 1 90 ? -13.591 3.724 2.452 1.00 95.12 90 LEU A CA 1
ATOM 692 C C . LEU A 1 90 ? -12.803 3.246 1.218 1.00 95.12 90 LEU A C 1
ATOM 694 O O . LEU A 1 90 ? -12.536 2.053 1.035 1.00 95.12 90 LEU A O 1
ATOM 698 N N . GLN A 1 91 ? -12.431 4.196 0.361 1.00 94.31 91 GLN A N 1
ATOM 699 C CA . GLN A 1 91 ? -11.636 3.978 -0.833 1.00 94.31 91 GLN A CA 1
ATOM 700 C C . GLN A 1 91 ? -10.890 5.257 -1.218 1.00 94.31 91 GLN A C 1
ATOM 702 O O . GLN A 1 91 ? -11.376 6.358 -0.968 1.00 94.31 91 GLN A O 1
ATOM 707 N N . LEU A 1 92 ? -9.724 5.091 -1.840 1.00 93.12 92 LEU A N 1
ATOM 708 C CA . LEU A 1 92 ? -9.003 6.153 -2.534 1.00 93.12 92 LEU A CA 1
ATOM 709 C C . LEU A 1 92 ? -9.159 5.952 -4.044 1.00 93.12 92 LEU A C 1
ATOM 711 O O . LEU A 1 92 ? -9.386 4.839 -4.520 1.00 93.12 92 LEU A O 1
ATOM 715 N N . SER A 1 93 ? -9.049 7.029 -4.809 1.00 88.94 93 SER A N 1
ATOM 716 C CA . SER A 1 93 ? -9.059 6.955 -6.268 1.00 88.94 93 SER A CA 1
ATOM 717 C C . SER A 1 93 ? -7.915 7.778 -6.824 1.00 88.94 93 SER A C 1
ATOM 719 O O . SER A 1 93 ? -7.532 8.797 -6.250 1.00 88.94 93 SER A O 1
ATOM 721 N N . ILE A 1 94 ? -7.359 7.291 -7.923 1.00 74.25 94 ILE A N 1
ATOM 722 C CA . ILE A 1 94 ? -6.331 7.976 -8.691 1.00 74.25 94 ILE A CA 1
ATOM 723 C C . ILE A 1 94 ? -7.029 8.382 -9.978 1.00 74.25 94 ILE A C 1
ATOM 725 O O . ILE A 1 94 ? -7.676 7.543 -10.608 1.00 74.25 94 ILE A O 1
ATOM 729 N N . ARG A 1 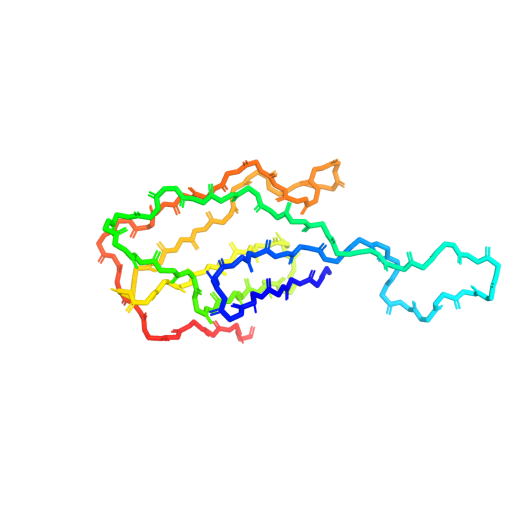95 ? -6.966 9.671 -10.296 1.00 64.00 95 ARG A N 1
ATOM 730 C CA . ARG A 1 95 ? -7.550 10.231 -11.510 1.00 64.00 95 ARG A CA 1
ATOM 731 C C . ARG A 1 95 ? -6.504 10.327 -12.609 1.00 64.00 95 ARG A C 1
ATOM 733 O O . ARG A 1 95 ? -5.327 10.583 -12.264 1.00 64.00 95 ARG A O 1
#

Solvent-accessible surface area (backbone atoms only — not comparable to full-atom values): 6058 Å² total; per-residue (Å²): 137,50,73,48,58,47,100,81,28,54,39,30,40,48,45,68,76,91,59,85,71,57,95,87,49,79,78,68,45,75,44,78,48,86,83,74,92,49,82,73,96,49,35,43,73,46,68,48,74,50,92,86,70,71,43,37,35,37,28,31,74,81,21,42,35,31,37,50,39,73,54,39,95,92,37,73,86,35,78,49,77,45,76,48,80,99,49,74,45,96,74,87,85,86,132

Nearest PDB structures (foldseek):
  5ods-assembly2_B  TM=5.436E-01  e=4.716E-01  Mus musculus
  5ods-assembly3_C  TM=4.627E-01  e=3.560E-01  Mus musculus
  9exg-assembly3_C  TM=5.155E-01  e=9.795E-01  Saccharomyces cerevisiae S288C
  9eyt-assembly1_A  TM=4.678E-01  e=5.582E-01  Saccharomyces cerevisiae S288C
  5ods-assembly1_A  TM=4.666E-01  e=5.905E-01  Mus musculus

Secondary structure (DSSP, 8-state):
-EEEE-TT--EEEEES-SSPPPTTSPPPEEEEPPPP--SSS--EEEEEE-SSS--EEEEETT-EEEEEE---SS-TT-SEEEEEEEEE-S-----